Protein AF-A0A255Z305-F1 (afdb_monomer_lite)

Foldseek 3Di:
DVVVVVVVVVVVVVVVVVVVVVVVVVVVVVVVVVVVVVVVVVVVVVVVVVVVVVVVVVVVVVVVVVVVVVVVVVVVVVVVVVVVVVVVVPPPQDEAEDDDPVQVPDFFKKKWWKAAQDFQDPDPPVCNVVRHVTHIYIAGHNDQVRRVVVVCVVQPVNRRMDTDDMGGDDDD

Sequence (172 aa):
MLIQVGLILLTLVSIAYAAAVMRRIEMDVAEYQRNLRAVEEDQHKLEVACNTLRALCTQVEGDVAKTRSEVTELVDSRAQIEAEIMALSDAPKQRLFMFDRATLGHGKLWEVTITNAGGSAPIPADAAVEWANGRTYIIPGTTDRDAKFRAEPRFLPSMGYRIMKVERFRRA

Radius of gyration: 48.93 Å; chains: 1; bounding box: 86×34×141 Å

Organism: NCBI:txid1981099

Structure (mmCIF, N/CA/C/O backbone):
data_AF-A0A255Z305-F1
#
_entry.id   AF-A0A255Z305-F1
#
loop_
_atom_site.group_PDB
_atom_site.id
_atom_site.type_symbol
_atom_site.label_atom_id
_atom_site.label_alt_id
_atom_site.label_comp_id
_atom_site.label_asym_id
_atom_site.label_entity_id
_atom_site.label_seq_id
_atom_site.pdbx_PDB_ins_code
_atom_site.Cartn_x
_atom_site.Cartn_y
_atom_site.Cartn_z
_atom_site.occupancy
_atom_site.B_iso_or_equiv
_atom_site.auth_seq_id
_atom_site.auth_comp_id
_atom_site.auth_asym_id
_atom_site.auth_atom_id
_atom_site.pdbx_PDB_model_num
ATOM 1 N N . MET A 1 1 ? 44.635 5.630 -84.053 1.00 72.06 1 MET A N 1
ATOM 2 C CA . MET A 1 1 ? 44.289 6.931 -83.442 1.00 72.06 1 MET A CA 1
ATOM 3 C C . MET A 1 1 ? 42.866 6.934 -82.880 1.00 72.06 1 MET A C 1
ATOM 5 O O . MET A 1 1 ? 42.748 6.944 -81.667 1.00 72.06 1 MET A O 1
ATOM 9 N N . LEU A 1 2 ? 41.799 6.799 -83.684 1.00 84.81 2 LEU A N 1
ATOM 10 C CA . LEU A 1 2 ? 40.405 6.804 -83.175 1.00 84.81 2 LEU A CA 1
ATOM 11 C C . LEU A 1 2 ? 40.102 5.730 -82.109 1.00 84.81 2 LEU A C 1
ATOM 13 O O . LEU A 1 2 ? 39.473 6.030 -81.101 1.00 84.81 2 LEU A O 1
ATOM 17 N N . ILE A 1 3 ? 40.610 4.504 -82.281 1.00 90.69 3 ILE A N 1
ATOM 18 C CA . ILE A 1 3 ? 40.417 3.404 -81.313 1.00 90.69 3 ILE A CA 1
ATOM 19 C C . ILE A 1 3 ? 41.094 3.706 -79.965 1.00 90.69 3 ILE A C 1
ATOM 21 O O . ILE A 1 3 ? 40.523 3.447 -78.911 1.00 90.69 3 ILE A O 1
ATOM 25 N N . GLN A 1 4 ? 42.294 4.296 -79.990 1.00 90.25 4 GLN A N 1
ATOM 26 C CA . GLN A 1 4 ? 43.016 4.682 -78.772 1.00 90.25 4 GLN A CA 1
ATOM 27 C C . GLN A 1 4 ? 42.297 5.814 -78.036 1.00 90.25 4 GLN A C 1
ATOM 29 O O . GLN A 1 4 ? 42.169 5.757 -76.819 1.00 90.25 4 GLN A O 1
ATOM 34 N N . VAL A 1 5 ? 41.768 6.799 -78.769 1.00 91.56 5 VAL A N 1
ATOM 35 C CA . VAL A 1 5 ? 40.959 7.877 -78.182 1.00 91.56 5 VAL A CA 1
ATOM 36 C C . VAL A 1 5 ? 39.681 7.317 -77.552 1.00 91.56 5 VAL A C 1
ATOM 38 O O . VAL A 1 5 ? 39.363 7.681 -76.426 1.00 91.56 5 VAL A O 1
ATOM 41 N N . GLY A 1 6 ? 38.991 6.383 -78.217 1.00 93.00 6 GLY A N 1
ATOM 42 C CA . GLY A 1 6 ? 37.802 5.721 -77.665 1.00 93.00 6 GLY A CA 1
ATOM 43 C C . GLY A 1 6 ? 38.084 4.932 -76.381 1.00 93.00 6 GLY A C 1
ATOM 44 O O . GLY A 1 6 ? 37.329 5.043 -75.419 1.00 93.00 6 GLY A O 1
ATOM 45 N N . LEU A 1 7 ? 39.202 4.198 -76.330 1.00 93.62 7 LEU A N 1
ATOM 46 C CA . LEU A 1 7 ? 39.643 3.487 -75.124 1.00 93.62 7 LEU A CA 1
ATOM 47 C C . LEU A 1 7 ? 39.964 4.444 -73.971 1.00 93.62 7 LEU A C 1
ATOM 49 O O . LEU A 1 7 ? 39.535 4.192 -72.850 1.00 93.62 7 LEU A O 1
ATOM 53 N N . ILE A 1 8 ? 40.664 5.551 -74.238 1.00 94.69 8 ILE A N 1
ATOM 54 C CA . ILE A 1 8 ? 40.972 6.572 -73.222 1.00 94.69 8 ILE A CA 1
ATOM 55 C C . ILE A 1 8 ? 39.688 7.218 -72.683 1.00 94.69 8 ILE A C 1
ATOM 57 O O . ILE A 1 8 ? 39.560 7.469 -71.488 1.00 94.69 8 ILE A O 1
ATOM 61 N N . LEU A 1 9 ? 38.708 7.476 -73.548 1.00 95.25 9 LEU A N 1
ATOM 62 C CA . LEU A 1 9 ? 37.439 8.075 -73.136 1.00 95.25 9 LEU A CA 1
ATOM 63 C C . LEU A 1 9 ? 36.628 7.103 -72.267 1.00 95.25 9 LEU A C 1
ATOM 65 O O . LEU A 1 9 ? 36.080 7.497 -71.240 1.00 95.25 9 LEU A O 1
ATOM 69 N N . LEU A 1 10 ? 36.621 5.817 -72.627 1.00 95.94 10 LEU A N 1
ATOM 70 C CA . LEU A 1 10 ? 35.958 4.770 -71.853 1.00 95.94 10 LEU A CA 1
ATOM 71 C C . LEU A 1 10 ? 36.611 4.563 -70.479 1.00 95.94 10 LEU A C 1
ATOM 73 O O . LEU A 1 10 ? 35.898 4.429 -69.484 1.00 95.94 10 LEU A O 1
ATOM 77 N N . THR A 1 11 ? 37.945 4.595 -70.387 1.00 95.56 11 THR A N 1
ATOM 78 C CA . THR A 1 11 ? 38.636 4.498 -69.091 1.00 95.56 11 THR A CA 1
ATOM 79 C C . THR A 1 11 ? 38.358 5.713 -68.212 1.00 95.56 11 THR A C 1
ATOM 81 O O . THR A 1 11 ? 38.070 5.540 -67.029 1.00 95.56 11 THR A O 1
ATOM 84 N N . LEU A 1 12 ? 38.349 6.928 -68.770 1.00 95.69 12 LEU A N 1
ATOM 85 C CA . LEU A 1 12 ? 37.997 8.141 -68.024 1.00 95.69 12 LEU A CA 1
ATOM 86 C C . LEU A 1 12 ? 36.562 8.095 -67.485 1.00 95.69 12 LEU A C 1
ATOM 88 O O . LEU A 1 12 ? 36.341 8.399 -66.312 1.00 95.69 12 LEU A O 1
ATOM 92 N N . VAL A 1 13 ? 35.596 7.668 -68.304 1.00 96.12 13 VAL A N 1
ATOM 93 C CA . VAL A 1 13 ? 34.198 7.505 -67.870 1.00 96.12 13 VAL A CA 1
ATOM 94 C C . VAL A 1 13 ? 34.086 6.435 -66.784 1.00 96.12 13 VAL A C 1
ATOM 96 O O . VAL A 1 13 ? 33.393 6.649 -65.792 1.00 96.12 13 VAL A O 1
ATOM 99 N N . SER A 1 14 ? 34.807 5.319 -66.916 1.00 95.88 14 SER A N 1
ATOM 100 C CA . SER A 1 14 ? 34.817 4.261 -65.901 1.00 95.88 14 SER A CA 1
ATOM 101 C C . SER A 1 14 ? 35.392 4.742 -64.567 1.00 95.88 14 SER A C 1
ATOM 103 O O . SER A 1 14 ? 34.837 4.416 -63.519 1.00 95.88 14 SER A O 1
ATOM 105 N N . ILE A 1 15 ? 36.474 5.529 -64.582 1.00 95.62 15 ILE A N 1
ATOM 106 C CA . ILE A 1 15 ? 37.070 6.102 -63.364 1.00 95.62 15 ILE A CA 1
ATOM 107 C C . ILE A 1 15 ? 36.108 7.109 -62.727 1.00 95.62 15 ILE A C 1
ATOM 109 O O . ILE A 1 15 ? 35.892 7.067 -61.517 1.00 95.62 15 ILE A O 1
ATOM 113 N N . ALA A 1 16 ? 35.492 7.985 -63.526 1.00 95.62 16 ALA A N 1
ATOM 114 C CA . ALA A 1 16 ? 34.523 8.959 -63.030 1.00 95.62 16 ALA A CA 1
ATOM 115 C C . ALA A 1 16 ? 33.292 8.279 -62.407 1.00 95.62 16 ALA A C 1
ATOM 117 O O . ALA A 1 16 ? 32.844 8.678 -61.331 1.00 95.62 16 ALA A O 1
ATOM 118 N N . TYR A 1 17 ? 32.780 7.222 -63.044 1.00 96.69 17 TYR A N 1
ATOM 119 C CA . TYR A 1 17 ? 31.679 6.422 -62.515 1.00 96.69 17 TYR A CA 1
ATOM 120 C C . TYR A 1 17 ? 32.069 5.715 -61.211 1.00 96.69 17 TYR A C 1
ATOM 122 O O . TYR A 1 17 ? 31.341 5.815 -60.225 1.00 96.69 17 TYR A O 1
ATOM 130 N N . ALA A 1 18 ? 33.241 5.073 -61.168 1.00 95.62 18 ALA A N 1
ATOM 131 C CA . ALA A 1 18 ? 33.745 4.422 -59.961 1.00 95.62 18 ALA A CA 1
ATOM 132 C C . ALA A 1 18 ? 33.899 5.416 -58.801 1.00 95.62 18 ALA A C 1
ATOM 134 O O . ALA A 1 18 ? 33.424 5.145 -57.704 1.00 95.62 18 ALA A O 1
ATOM 135 N N . ALA A 1 19 ? 34.469 6.600 -59.049 1.00 95.38 19 ALA A N 1
ATOM 136 C CA . ALA A 1 19 ? 34.602 7.649 -58.040 1.00 95.38 19 ALA A CA 1
ATOM 137 C C . ALA A 1 19 ? 33.240 8.150 -57.527 1.00 95.38 19 ALA A C 1
ATOM 139 O O . ALA A 1 19 ? 33.082 8.405 -56.333 1.00 95.38 19 ALA A O 1
ATOM 140 N N . ALA A 1 20 ? 32.239 8.273 -58.406 1.00 95.12 20 ALA A N 1
ATOM 141 C CA . ALA A 1 20 ? 30.889 8.672 -58.015 1.00 95.12 20 ALA A CA 1
ATOM 142 C C . ALA A 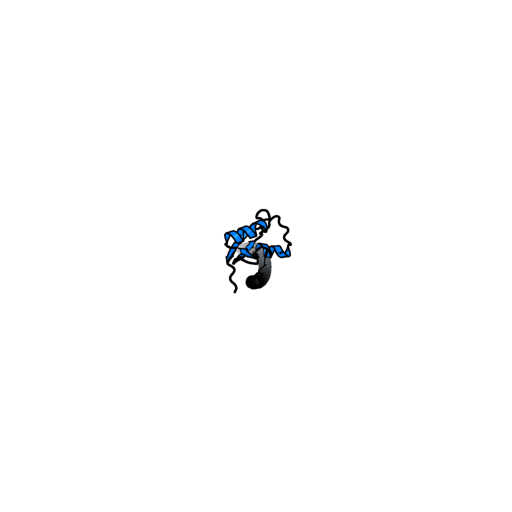1 20 ? 30.192 7.606 -57.152 1.00 95.12 20 ALA A C 1
ATOM 144 O O . ALA A 1 20 ? 29.549 7.950 -56.161 1.00 95.12 20 ALA A O 1
ATOM 145 N N . VAL A 1 21 ? 30.341 6.324 -57.499 1.00 96.56 21 VAL A N 1
ATOM 146 C CA . VAL A 1 21 ? 29.809 5.204 -56.706 1.00 96.56 21 VAL A CA 1
ATOM 147 C C . VAL A 1 21 ? 30.514 5.111 -55.356 1.00 96.56 21 VAL A C 1
ATOM 149 O O . VAL A 1 21 ? 29.846 4.978 -54.337 1.00 96.56 21 VAL A O 1
ATOM 152 N N . MET A 1 22 ? 31.839 5.257 -55.325 1.00 96.06 22 MET A N 1
ATOM 153 C CA . MET A 1 22 ? 32.621 5.189 -54.090 1.00 96.06 22 MET A CA 1
ATOM 154 C C . MET A 1 22 ? 32.201 6.285 -53.105 1.00 96.06 22 MET A C 1
ATOM 156 O O . MET A 1 22 ? 31.938 5.985 -51.947 1.00 96.06 22 MET A O 1
ATOM 160 N N . ARG A 1 23 ? 31.987 7.518 -53.586 1.00 95.62 23 ARG A N 1
ATOM 161 C CA . ARG A 1 23 ? 31.446 8.613 -52.761 1.00 95.62 23 ARG A CA 1
ATOM 162 C C . ARG A 1 23 ? 30.046 8.329 -52.221 1.00 95.62 23 ARG A C 1
ATOM 164 O O . ARG A 1 23 ? 29.759 8.690 -51.086 1.00 95.62 23 ARG A O 1
ATOM 171 N N . ARG A 1 24 ? 29.166 7.704 -53.013 1.00 95.75 24 ARG A N 1
ATOM 172 C CA . ARG A 1 24 ? 27.829 7.310 -52.534 1.00 95.75 24 ARG A CA 1
ATOM 173 C C . ARG A 1 24 ? 27.929 6.264 -51.431 1.00 95.75 24 ARG A C 1
ATOM 175 O O . ARG A 1 24 ? 27.325 6.446 -50.387 1.00 95.75 24 ARG A O 1
ATOM 182 N N . ILE A 1 25 ? 28.753 5.238 -51.632 1.00 96.06 25 ILE A N 1
ATOM 183 C CA . ILE A 1 25 ? 28.980 4.197 -50.624 1.00 96.06 25 ILE A CA 1
ATOM 184 C C . ILE A 1 25 ? 29.561 4.805 -49.342 1.00 96.06 25 ILE A C 1
ATOM 186 O O . ILE A 1 25 ? 29.113 4.465 -48.255 1.00 96.06 25 ILE A O 1
ATOM 190 N N . GLU A 1 26 ? 30.520 5.727 -49.442 1.00 96.25 26 GLU A N 1
ATOM 191 C CA . GLU A 1 26 ? 31.075 6.430 -48.278 1.00 96.25 26 GLU A CA 1
ATOM 192 C C . GLU A 1 26 ? 30.006 7.223 -47.514 1.00 96.25 26 GLU A C 1
ATOM 194 O O . GLU A 1 26 ? 29.980 7.189 -46.282 1.00 96.25 26 GLU A O 1
ATOM 199 N N . MET A 1 27 ? 29.109 7.909 -48.231 1.00 95.62 27 MET A N 1
ATOM 200 C CA . MET A 1 27 ? 27.988 8.628 -47.622 1.00 95.62 27 MET A CA 1
ATOM 201 C C . MET A 1 27 ? 27.010 7.677 -46.928 1.00 95.62 27 MET A C 1
ATOM 203 O O . MET A 1 27 ? 26.674 7.913 -45.769 1.00 95.62 27 MET A O 1
ATOM 207 N N . ASP A 1 28 ? 26.615 6.591 -47.594 1.00 96.44 28 ASP A N 1
ATOM 208 C CA . ASP A 1 28 ? 25.693 5.597 -47.041 1.00 96.44 28 ASP A CA 1
ATOM 209 C C . ASP A 1 28 ? 26.297 4.938 -45.793 1.00 96.44 28 ASP A C 1
ATOM 211 O O . ASP A 1 28 ? 25.644 4.830 -44.758 1.00 96.44 28 ASP A O 1
ATOM 215 N N . VAL A 1 29 ? 27.579 4.556 -45.838 1.00 96.69 29 VAL A N 1
ATOM 216 C CA . VAL A 1 29 ? 28.293 3.987 -44.683 1.00 96.69 29 VAL A CA 1
ATOM 217 C C . VAL A 1 29 ? 28.337 4.980 -43.523 1.00 96.69 29 VAL A C 1
ATOM 219 O O . VAL A 1 29 ? 28.097 4.590 -42.379 1.00 96.69 29 VAL A O 1
ATOM 222 N N . ALA A 1 30 ? 28.610 6.259 -43.791 1.00 96.38 30 ALA A N 1
ATOM 223 C CA . ALA A 1 30 ? 28.611 7.285 -42.754 1.00 96.38 30 ALA A CA 1
ATOM 224 C C . ALA A 1 30 ? 27.217 7.480 -42.132 1.00 96.38 30 ALA A C 1
ATOM 226 O O . ALA A 1 30 ? 27.110 7.692 -40.923 1.00 96.38 30 ALA A O 1
ATOM 227 N N . GLU A 1 31 ? 26.152 7.390 -42.929 1.00 96.88 31 GLU A N 1
ATOM 228 C CA . GLU A 1 31 ? 24.772 7.452 -42.446 1.00 96.88 31 GLU A CA 1
ATOM 229 C C . GLU A 1 31 ? 24.411 6.223 -41.603 1.00 96.88 31 GLU A C 1
ATOM 231 O O . GLU A 1 31 ? 23.953 6.372 -40.469 1.00 96.88 31 GLU A O 1
ATOM 236 N N . TYR A 1 32 ? 24.707 5.015 -42.087 1.00 96.38 32 TYR A N 1
ATOM 237 C CA . TYR A 1 32 ? 24.480 3.778 -41.340 1.00 96.38 32 TYR A CA 1
ATOM 238 C C . TYR A 1 32 ? 25.224 3.761 -40.008 1.00 96.38 32 TYR A C 1
ATOM 240 O O . TYR A 1 32 ? 24.651 3.352 -39.003 1.00 96.38 32 TYR A O 1
ATOM 248 N N . GLN A 1 33 ? 26.465 4.249 -39.960 1.00 96.94 33 GLN A N 1
ATOM 249 C CA . GLN A 1 33 ? 27.217 4.347 -38.708 1.00 96.94 33 GLN A CA 1
ATOM 250 C C . GLN A 1 33 ? 26.578 5.321 -37.713 1.00 96.94 33 GLN A C 1
ATOM 252 O O . GLN A 1 33 ? 26.582 5.053 -36.513 1.00 96.94 33 GLN A O 1
ATOM 257 N N . ARG A 1 34 ? 26.018 6.444 -38.180 1.00 96.44 34 ARG A N 1
ATOM 258 C CA . ARG A 1 34 ? 25.295 7.385 -37.307 1.00 96.44 34 ARG A CA 1
ATOM 259 C C . ARG A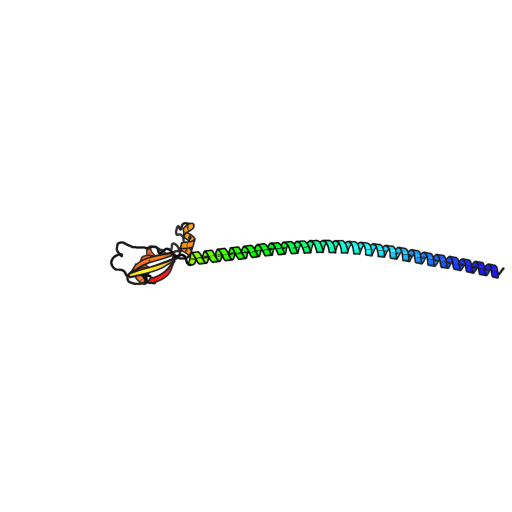 1 34 ? 24.002 6.772 -36.784 1.00 96.44 34 ARG A C 1
ATOM 261 O O . ARG A 1 34 ? 23.745 6.855 -35.588 1.00 96.44 34 ARG A O 1
ATOM 268 N N . ASN A 1 35 ? 23.235 6.127 -37.659 1.00 96.88 35 ASN A N 1
ATOM 269 C CA . ASN A 1 35 ? 21.987 5.469 -37.286 1.00 96.88 35 ASN A CA 1
ATOM 270 C C . ASN A 1 35 ? 22.237 4.315 -36.311 1.00 96.88 35 ASN A C 1
ATOM 272 O O . ASN A 1 35 ? 21.509 4.179 -35.335 1.00 96.88 35 ASN A O 1
ATOM 276 N N . LEU A 1 36 ? 23.299 3.532 -36.525 1.00 97.50 36 LEU A N 1
ATOM 277 C CA . LEU A 1 36 ? 23.693 2.461 -35.614 1.00 97.50 36 LEU A CA 1
ATOM 278 C C . LEU A 1 36 ? 24.014 3.011 -34.222 1.00 97.50 36 LEU A C 1
ATOM 280 O O . LEU A 1 36 ? 23.456 2.523 -33.248 1.00 97.50 36 LEU A O 1
ATOM 284 N N . ARG A 1 37 ? 24.823 4.074 -34.131 1.00 96.69 37 ARG A N 1
ATOM 285 C CA . ARG A 1 37 ? 25.132 4.721 -32.844 1.00 96.69 37 ARG A CA 1
ATOM 286 C C . ARG A 1 37 ? 23.883 5.256 -32.147 1.00 96.69 37 ARG A C 1
ATOM 288 O O . ARG A 1 37 ? 23.749 5.089 -30.943 1.00 96.69 37 ARG A O 1
ATOM 295 N N . ALA A 1 38 ? 22.960 5.865 -32.892 1.00 97.12 38 ALA A N 1
ATOM 296 C CA . ALA A 1 38 ? 21.704 6.351 -32.326 1.00 97.12 38 ALA A CA 1
ATOM 297 C C . ALA A 1 38 ? 20.851 5.201 -31.760 1.00 97.12 38 ALA A C 1
ATOM 299 O O . ALA A 1 38 ? 20.334 5.301 -30.650 1.00 97.12 38 ALA A O 1
ATOM 300 N N . VAL A 1 39 ? 20.758 4.084 -32.488 1.00 97.56 39 VAL A N 1
ATOM 301 C CA . VAL A 1 39 ? 20.038 2.887 -32.031 1.00 97.56 39 VAL A CA 1
ATOM 302 C C . VAL A 1 39 ? 20.720 2.249 -30.818 1.00 97.56 39 VAL A C 1
ATOM 304 O O . VAL A 1 39 ? 20.028 1.846 -29.889 1.00 97.56 39 VAL A O 1
ATOM 307 N N . GLU A 1 40 ? 22.052 2.184 -30.787 1.00 97.69 40 GLU A N 1
ATOM 308 C CA . GLU A 1 40 ? 22.819 1.688 -29.635 1.00 97.69 40 GLU A CA 1
ATOM 309 C C . GLU A 1 40 ? 22.601 2.563 -28.390 1.00 97.69 40 GLU A C 1
ATOM 311 O O . GLU A 1 40 ? 22.387 2.043 -27.293 1.00 97.69 40 GLU A O 1
ATOM 316 N N . GLU A 1 41 ? 22.593 3.890 -28.545 1.00 97.56 41 GLU A N 1
ATOM 317 C CA . GLU A 1 41 ? 22.282 4.819 -27.454 1.00 97.56 41 GLU A CA 1
ATOM 318 C C . GLU A 1 41 ? 20.853 4.633 -26.933 1.00 97.56 41 GLU A C 1
ATOM 320 O O . GLU A 1 41 ? 20.628 4.625 -25.720 1.00 97.56 41 GLU A O 1
ATOM 325 N N . ASP A 1 42 ? 19.878 4.471 -27.825 1.00 97.38 42 ASP A N 1
ATOM 326 C CA . ASP A 1 42 ? 18.484 4.262 -27.438 1.00 97.38 42 ASP A CA 1
ATOM 327 C C . ASP A 1 42 ? 18.266 2.892 -26.789 1.00 97.38 42 ASP A C 1
ATOM 329 O O . ASP A 1 42 ? 17.552 2.793 -25.788 1.00 97.38 42 ASP A O 1
ATOM 333 N N . GLN A 1 43 ? 18.944 1.851 -27.280 1.00 97.81 43 GLN A N 1
ATOM 334 C CA . GLN A 1 43 ? 18.975 0.540 -26.638 1.00 97.81 43 GLN A CA 1
ATOM 335 C C . GLN A 1 43 ? 19.537 0.646 -25.218 1.00 97.81 43 GLN A C 1
ATOM 337 O O . GLN A 1 43 ? 18.943 0.103 -24.286 1.00 97.81 43 GLN A O 1
ATOM 342 N N . HIS A 1 44 ? 20.635 1.382 -25.033 1.00 97.56 44 HIS A N 1
ATOM 343 C CA . HIS A 1 44 ? 21.229 1.579 -23.717 1.00 97.56 44 HIS A CA 1
ATOM 344 C C . HIS A 1 44 ? 20.282 2.322 -22.762 1.00 97.56 44 HIS A C 1
ATOM 346 O O . HIS A 1 44 ? 20.083 1.893 -21.625 1.00 97.56 44 HIS A O 1
ATOM 352 N N . LYS A 1 45 ? 19.625 3.397 -23.222 1.00 97.50 45 LYS A N 1
ATOM 353 C CA . LYS A 1 45 ? 18.612 4.116 -22.425 1.00 97.50 45 LYS A CA 1
ATOM 354 C C . LYS A 1 45 ? 17.461 3.196 -22.020 1.00 97.50 45 LYS A C 1
ATOM 356 O O . LYS A 1 45 ? 17.014 3.241 -20.873 1.00 97.50 45 LYS A O 1
ATOM 361 N N . LEU A 1 46 ? 16.988 2.360 -22.945 1.00 97.81 46 LEU A N 1
ATOM 362 C CA . LEU A 1 46 ? 15.900 1.422 -22.687 1.00 97.81 46 LEU A CA 1
ATOM 363 C C . LEU A 1 46 ? 16.315 0.338 -21.686 1.00 97.81 46 LEU A C 1
ATOM 365 O O . LEU A 1 46 ? 15.535 -0.015 -20.806 1.00 97.81 46 LEU A O 1
ATOM 369 N N . GLU A 1 47 ? 17.544 -0.164 -21.778 1.00 98.12 47 GLU A N 1
ATOM 370 C CA . GLU A 1 47 ? 18.088 -1.135 -20.830 1.00 98.12 47 GLU A CA 1
ATOM 371 C C . GLU A 1 47 ? 18.175 -0.554 -19.414 1.00 98.12 47 GLU A C 1
ATOM 373 O O . GLU A 1 47 ? 17.729 -1.189 -18.454 1.00 98.12 47 GLU A O 1
ATOM 378 N N . VAL A 1 48 ? 18.667 0.683 -19.281 1.00 98.19 48 VAL A N 1
ATOM 379 C CA . VAL A 1 48 ? 18.686 1.403 -18.001 1.00 98.19 48 VAL A CA 1
ATOM 380 C C . VAL A 1 48 ? 17.266 1.556 -17.455 1.00 98.19 48 VAL A C 1
ATOM 382 O O . VAL A 1 48 ? 17.022 1.191 -16.306 1.00 98.19 48 VAL A O 1
ATOM 385 N N . ALA A 1 49 ? 16.312 2.004 -18.276 1.00 97.44 49 ALA A N 1
ATOM 386 C CA . ALA A 1 49 ? 14.917 2.154 -17.864 1.00 97.44 49 ALA A CA 1
ATOM 387 C C . ALA A 1 49 ? 14.291 0.823 -17.412 1.00 97.44 49 ALA A C 1
ATOM 389 O O . ALA A 1 49 ? 13.635 0.772 -16.371 1.00 97.44 49 ALA A O 1
ATOM 390 N N . CYS A 1 50 ? 14.536 -0.270 -18.140 1.00 97.94 50 CYS A N 1
ATOM 391 C CA . CYS A 1 50 ? 14.083 -1.612 -17.770 1.00 97.94 50 CYS A CA 1
ATOM 392 C C . CYS A 1 50 ? 14.674 -2.072 -16.433 1.00 97.94 50 CYS A C 1
ATOM 394 O O . CYS A 1 50 ? 13.962 -2.644 -15.607 1.00 97.94 50 CYS A O 1
ATOM 396 N N . ASN A 1 51 ? 15.960 -1.812 -16.194 1.00 98.12 51 ASN A N 1
ATOM 397 C CA . ASN A 1 51 ? 16.611 -2.156 -14.932 1.00 98.12 51 ASN A CA 1
ATOM 398 C C . ASN A 1 51 ? 16.063 -1.324 -13.766 1.00 98.12 51 ASN A C 1
ATOM 400 O O . ASN A 1 51 ? 15.787 -1.880 -12.703 1.00 98.12 51 ASN A O 1
ATOM 404 N N . THR A 1 52 ? 15.825 -0.025 -13.971 1.00 97.75 52 THR A N 1
ATOM 405 C CA . THR A 1 52 ? 15.180 0.840 -12.975 1.00 97.75 52 THR A CA 1
ATOM 406 C C . THR A 1 52 ? 13.760 0.377 -12.666 1.00 97.75 52 THR A C 1
ATOM 408 O O . THR A 1 52 ? 13.403 0.253 -11.497 1.00 97.75 52 THR A O 1
ATOM 411 N N . LEU A 1 53 ? 12.957 0.060 -13.685 1.00 97.69 53 LEU A N 1
ATOM 412 C CA . LEU A 1 53 ? 11.601 -0.458 -13.495 1.00 97.69 53 LEU A CA 1
ATOM 413 C C . LEU A 1 53 ? 11.604 -1.787 -12.743 1.00 97.69 53 LEU A C 1
ATOM 415 O O . LEU A 1 53 ? 10.802 -1.967 -11.833 1.00 97.69 53 LEU A O 1
ATOM 419 N N . ARG A 1 54 ? 12.535 -2.692 -13.060 1.00 98.12 54 ARG A N 1
ATOM 420 C CA . ARG A 1 54 ? 12.678 -3.959 -12.336 1.00 98.12 54 ARG A CA 1
ATOM 421 C C . ARG A 1 54 ? 12.997 -3.724 -10.859 1.00 98.12 54 ARG A C 1
ATOM 423 O O . ARG A 1 54 ? 12.363 -4.344 -10.011 1.00 98.12 54 ARG A O 1
ATOM 430 N N . ALA A 1 55 ? 13.919 -2.811 -10.552 1.00 97.88 55 ALA A N 1
ATOM 431 C CA . ALA A 1 55 ? 14.243 -2.448 -9.173 1.00 97.88 55 ALA A CA 1
ATOM 432 C C . ALA A 1 55 ? 13.027 -1.857 -8.433 1.00 97.88 55 ALA A C 1
ATOM 434 O O . ALA A 1 55 ? 12.726 -2.265 -7.311 1.00 97.88 55 ALA A O 1
ATOM 435 N N . LEU A 1 56 ? 12.276 -0.963 -9.084 1.00 97.81 56 LEU A N 1
ATOM 436 C CA . LEU A 1 56 ? 11.047 -0.397 -8.524 1.00 97.81 56 LEU A CA 1
ATOM 437 C C . LEU A 1 56 ? 9.982 -1.472 -8.274 1.00 97.81 56 LEU A C 1
ATOM 439 O O . LEU A 1 56 ? 9.378 -1.480 -7.207 1.00 97.81 56 LEU A O 1
ATOM 443 N N . CYS A 1 57 ? 9.784 -2.411 -9.202 1.00 97.38 57 CYS A N 1
ATOM 444 C CA . CYS A 1 57 ? 8.867 -3.535 -9.004 1.00 97.38 57 CYS A CA 1
ATOM 445 C C . CYS A 1 57 ? 9.263 -4.372 -7.784 1.00 97.38 57 CYS A C 1
ATOM 447 O O . CYS A 1 57 ? 8.415 -4.628 -6.935 1.00 97.38 57 CYS A O 1
ATOM 449 N N . THR A 1 58 ? 10.546 -4.723 -7.641 1.00 97.75 58 THR A N 1
ATOM 450 C CA . THR A 1 58 ? 11.013 -5.492 -6.474 1.00 97.75 58 THR A CA 1
ATOM 451 C C . THR A 1 58 ? 10.840 -4.734 -5.158 1.00 97.75 58 THR A C 1
ATOM 453 O O . THR A 1 58 ? 10.516 -5.334 -4.136 1.00 97.75 58 THR A O 1
ATOM 456 N N . GLN A 1 59 ? 11.011 -3.409 -5.176 1.00 97.88 59 GLN A N 1
ATOM 457 C CA . GLN A 1 59 ? 10.786 -2.573 -4.001 1.00 97.88 59 GLN A CA 1
ATOM 458 C C . GLN A 1 59 ? 9.303 -2.551 -3.615 1.00 97.88 59 GLN A C 1
ATOM 460 O O . GLN A 1 59 ? 8.970 -2.795 -2.459 1.00 97.88 59 GLN A O 1
ATOM 465 N N . VAL A 1 60 ? 8.414 -2.333 -4.587 1.00 97.81 60 VAL A N 1
ATOM 466 C CA . VAL A 1 60 ? 6.961 -2.326 -4.364 1.00 97.81 60 VAL A CA 1
ATOM 467 C C . VAL A 1 60 ? 6.469 -3.684 -3.867 1.00 97.81 60 VAL A C 1
ATOM 469 O O . VAL A 1 60 ? 5.633 -3.738 -2.970 1.00 97.81 60 VAL A O 1
ATOM 472 N N . GLU A 1 61 ? 6.990 -4.790 -4.398 1.00 97.75 61 GLU A N 1
ATOM 473 C CA . GLU A 1 61 ? 6.675 -6.133 -3.897 1.00 97.75 61 GLU A CA 1
ATOM 474 C C . GLU A 1 61 ? 7.076 -6.304 -2.424 1.00 97.75 61 GLU A C 1
ATOM 476 O O . GLU A 1 61 ? 6.296 -6.845 -1.635 1.00 97.75 61 GLU A O 1
ATOM 481 N N . GLY A 1 62 ? 8.251 -5.796 -2.038 1.00 97.94 62 GLY A N 1
ATOM 482 C CA . GLY A 1 62 ? 8.708 -5.777 -0.648 1.00 97.94 62 GLY A CA 1
ATOM 483 C C . GLY A 1 62 ? 7.806 -4.941 0.264 1.00 97.94 62 GLY A C 1
ATOM 484 O O . GLY A 1 62 ? 7.395 -5.412 1.326 1.00 97.94 62 GLY A O 1
ATOM 485 N N . ASP A 1 63 ? 7.437 -3.737 -0.174 1.00 97.75 63 ASP A N 1
ATOM 486 C CA . ASP A 1 63 ? 6.548 -2.845 0.576 1.00 97.75 63 ASP A CA 1
ATOM 487 C C . ASP A 1 63 ? 5.155 -3.468 0.757 1.00 97.75 63 ASP A C 1
ATOM 489 O O . ASP A 1 63 ? 4.612 -3.478 1.862 1.00 97.75 63 ASP A O 1
ATOM 493 N N . VAL A 1 64 ? 4.601 -4.085 -0.292 1.00 98.00 64 VAL A N 1
ATOM 494 C CA . VAL A 1 64 ? 3.316 -4.799 -0.225 1.00 98.00 64 VAL A CA 1
ATOM 495 C C . VAL A 1 64 ? 3.382 -5.977 0.747 1.00 98.00 64 VAL A C 1
ATOM 497 O O . VAL A 1 64 ? 2.435 -6.193 1.506 1.00 98.00 64 VAL A O 1
ATOM 500 N N . ALA A 1 65 ? 4.475 -6.745 0.751 1.00 97.38 65 ALA A N 1
ATOM 501 C CA . ALA A 1 65 ? 4.657 -7.843 1.698 1.00 97.38 65 ALA A CA 1
ATOM 502 C C . ALA A 1 65 ? 4.702 -7.335 3.148 1.00 97.38 65 ALA A C 1
ATOM 504 O O . ALA A 1 65 ? 4.039 -7.903 4.019 1.00 97.38 65 ALA A O 1
ATOM 505 N N . LYS A 1 66 ? 5.409 -6.226 3.390 1.00 97.69 66 LYS A N 1
ATOM 506 C CA . LYS A 1 66 ? 5.477 -5.583 4.705 1.00 97.69 66 LYS A CA 1
ATOM 507 C C . LYS A 1 66 ? 4.105 -5.097 5.170 1.00 97.69 66 LYS A C 1
ATOM 509 O O . LYS A 1 66 ? 3.673 -5.459 6.260 1.00 97.69 66 LYS A O 1
ATOM 514 N N . THR A 1 67 ? 3.380 -4.357 4.332 1.00 97.12 67 THR A N 1
ATOM 515 C CA . THR A 1 67 ? 2.031 -3.875 4.669 1.00 97.12 67 THR A CA 1
ATOM 516 C C . THR A 1 67 ? 1.069 -5.031 4.933 1.00 97.12 67 THR A C 1
ATOM 518 O O . THR A 1 67 ? 0.241 -4.944 5.834 1.00 97.12 67 THR A O 1
ATOM 521 N N . ARG A 1 68 ? 1.175 -6.145 4.197 1.00 97.56 68 ARG A N 1
ATOM 522 C CA . ARG A 1 68 ? 0.372 -7.344 4.483 1.00 97.56 68 ARG A CA 1
ATOM 523 C C . ARG A 1 68 ? 0.666 -7.916 5.870 1.00 97.56 68 ARG A C 1
ATOM 525 O O . ARG A 1 68 ? -0.289 -8.250 6.563 1.00 97.56 68 ARG A O 1
ATOM 532 N N . SER A 1 69 ? 1.937 -7.980 6.274 1.00 97.38 69 SER A N 1
ATOM 533 C CA . SER A 1 69 ? 2.338 -8.409 7.625 1.00 97.38 69 SER A CA 1
ATOM 534 C C . SER A 1 69 ? 1.751 -7.499 8.707 1.00 97.38 69 SER A C 1
ATOM 536 O O . SER A 1 69 ? 1.137 -7.974 9.659 1.00 97.38 69 SER A O 1
ATOM 538 N N . GLU A 1 70 ? 1.866 -6.182 8.527 1.00 97.56 70 GLU A N 1
ATOM 539 C CA . GLU A 1 70 ? 1.327 -5.193 9.469 1.00 97.56 70 GLU A CA 1
ATOM 540 C C . GLU A 1 70 ? -0.202 -5.309 9.591 1.00 97.56 70 GLU A C 1
ATOM 542 O O . GLU A 1 70 ? -0.755 -5.255 10.688 1.00 97.56 70 GLU A O 1
ATOM 547 N N . VAL A 1 71 ? -0.907 -5.532 8.475 1.00 97.44 71 VAL A N 1
ATOM 548 C CA . VAL A 1 71 ? -2.360 -5.754 8.487 1.00 97.44 71 VAL A CA 1
ATOM 549 C C . VAL A 1 71 ? -2.721 -7.032 9.239 1.00 97.44 71 VAL A C 1
ATOM 551 O O . VAL A 1 71 ? -3.671 -7.011 10.017 1.00 97.44 71 VAL A O 1
ATOM 554 N N . THR A 1 72 ? -1.987 -8.131 9.042 1.00 97.31 72 THR A N 1
ATOM 555 C CA . THR A 1 72 ? -2.250 -9.374 9.785 1.00 97.31 72 THR A CA 1
ATOM 556 C C . THR A 1 72 ? -2.036 -9.197 11.287 1.00 97.31 72 THR A C 1
ATOM 558 O O . THR A 1 72 ? -2.908 -9.576 12.063 1.00 97.31 72 THR A O 1
ATOM 561 N N . GLU A 1 73 ? -0.964 -8.518 11.701 1.00 96.69 73 GLU A N 1
ATOM 562 C CA . GLU A 1 73 ? -0.699 -8.221 13.116 1.00 96.69 73 GLU A CA 1
ATOM 563 C C . GLU A 1 73 ? -1.798 -7.348 13.740 1.00 96.69 73 GLU A C 1
ATOM 565 O O . GLU A 1 73 ? -2.234 -7.587 14.868 1.00 96.69 73 GLU A O 1
ATOM 570 N N . LEU A 1 74 ? -2.292 -6.350 13.002 1.00 96.38 74 LEU A N 1
ATOM 571 C CA . LEU A 1 74 ? -3.393 -5.500 13.459 1.00 96.38 74 LEU A CA 1
ATOM 572 C C . LEU A 1 74 ? -4.716 -6.261 13.568 1.00 96.38 74 LEU A C 1
ATOM 574 O O . LEU A 1 74 ? -5.494 -5.992 14.484 1.00 96.38 74 LEU A O 1
ATOM 578 N N . VAL A 1 75 ? -4.988 -7.195 12.655 1.00 97.19 75 VAL A N 1
ATOM 579 C CA . VAL A 1 75 ? -6.181 -8.051 12.718 1.00 97.19 75 VAL A CA 1
ATOM 580 C C . VAL A 1 75 ? -6.130 -8.951 13.951 1.00 97.19 75 VAL A C 1
ATOM 582 O O . VAL A 1 75 ? -7.118 -9.010 14.683 1.00 97.19 75 VAL A O 1
ATOM 585 N N . ASP A 1 76 ? -4.986 -9.575 14.224 1.00 96.25 76 ASP A N 1
ATOM 586 C CA . ASP A 1 76 ? -4.800 -10.430 15.400 1.00 96.25 76 ASP A CA 1
ATOM 587 C C . ASP A 1 76 ? -4.910 -9.623 16.703 1.00 96.25 76 ASP A C 1
ATOM 589 O O . ASP A 1 76 ? -5.624 -10.012 17.629 1.00 96.25 76 ASP A O 1
ATOM 593 N N . SER A 1 77 ? -4.282 -8.444 16.753 1.00 96.06 77 SER A N 1
ATOM 594 C CA . SER A 1 77 ? -4.381 -7.515 17.886 1.00 96.06 77 SER A CA 1
ATOM 595 C C . SER A 1 77 ? -5.821 -7.062 18.134 1.00 96.06 77 SER A C 1
ATOM 597 O O . SER A 1 77 ? -6.307 -7.065 19.267 1.00 96.06 77 SER A O 1
ATOM 599 N N . ARG A 1 78 ? -6.558 -6.735 17.067 1.00 94.94 78 ARG A N 1
ATOM 600 C CA . ARG A 1 78 ? -7.976 -6.384 17.166 1.00 94.94 78 ARG A CA 1
ATOM 601 C C . ARG A 1 78 ? -8.802 -7.549 17.706 1.00 94.94 78 ARG A C 1
ATOM 603 O O . ARG A 1 78 ? -9.636 -7.323 18.578 1.00 94.94 78 ARG A O 1
ATOM 610 N N . ALA A 1 79 ? -8.583 -8.766 17.209 1.00 94.88 79 ALA A N 1
ATOM 611 C CA . ALA A 1 79 ? -9.298 -9.949 17.681 1.00 94.88 79 ALA A CA 1
ATOM 612 C C . ALA A 1 79 ? -9.040 -10.205 19.175 1.00 94.88 79 ALA A C 1
ATOM 614 O O . ALA A 1 79 ? -9.972 -10.515 19.917 1.00 94.88 79 ALA A O 1
ATOM 615 N N . GLN A 1 80 ? -7.801 -10.001 19.631 1.00 94.44 80 GLN A N 1
ATOM 616 C CA . GLN A 1 80 ? -7.433 -10.104 21.041 1.00 94.44 80 GLN A CA 1
ATOM 617 C C . GLN A 1 80 ? -8.166 -9.064 21.904 1.00 94.44 80 GLN A C 1
ATOM 619 O O . GLN A 1 80 ? -8.766 -9.419 22.917 1.00 94.44 80 GLN A O 1
ATOM 624 N N . ILE A 1 81 ? -8.187 -7.796 21.484 1.00 92.94 81 ILE A N 1
ATOM 625 C CA . ILE A 1 81 ? -8.896 -6.726 22.205 1.00 92.94 81 ILE A CA 1
ATOM 626 C C . ILE A 1 81 ? -10.409 -6.986 22.227 1.00 92.94 81 ILE A C 1
ATOM 628 O O . ILE A 1 81 ? -11.058 -6.786 23.251 1.00 92.94 81 ILE A O 1
ATOM 632 N N . GLU A 1 82 ? -10.992 -7.448 21.119 1.00 92.25 82 GLU A N 1
ATOM 633 C CA . GLU A 1 82 ? -12.412 -7.809 21.070 1.00 92.25 82 GLU A CA 1
ATOM 634 C C . GLU A 1 82 ? -12.735 -8.961 22.034 1.00 92.25 82 GLU A C 1
ATOM 636 O O . GLU A 1 82 ? -13.741 -8.893 22.744 1.00 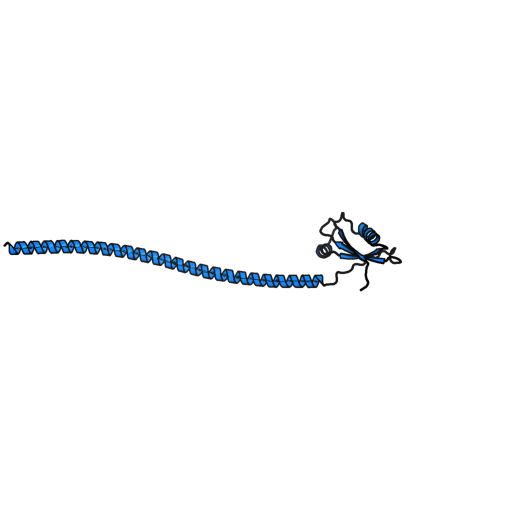92.25 82 GLU A O 1
ATOM 641 N N . ALA A 1 83 ? -11.865 -9.971 22.129 1.00 90.88 83 ALA A N 1
ATOM 642 C CA . ALA A 1 83 ? -12.007 -11.056 23.098 1.00 90.88 83 ALA A CA 1
ATOM 643 C C . ALA A 1 83 ? -11.902 -10.557 24.550 1.00 90.88 83 ALA A C 1
ATOM 645 O O . ALA A 1 83 ? -12.695 -10.965 25.400 1.00 90.88 83 ALA A O 1
ATOM 646 N N . GLU A 1 84 ? -10.978 -9.638 24.840 1.00 87.25 84 GLU A N 1
ATOM 647 C CA . GLU A 1 84 ? -10.844 -9.012 26.161 1.00 87.25 84 GLU A CA 1
ATOM 648 C C . GLU A 1 84 ? -12.078 -8.181 26.532 1.00 87.25 84 GLU A C 1
ATOM 650 O O . GLU A 1 84 ? -12.574 -8.276 27.657 1.00 87.25 84 GLU A O 1
ATOM 655 N N . ILE A 1 85 ? -12.630 -7.419 25.584 1.00 83.31 85 ILE A N 1
ATOM 656 C CA . ILE A 1 85 ? -13.877 -6.670 25.780 1.00 83.31 85 ILE A CA 1
ATOM 657 C C . ILE A 1 85 ? -15.037 -7.626 26.063 1.00 83.31 85 ILE A C 1
ATOM 659 O O . ILE A 1 85 ? -15.815 -7.367 26.983 1.00 83.31 85 ILE A O 1
ATOM 663 N N . MET A 1 86 ? -15.156 -8.732 25.320 1.00 82.06 86 MET A N 1
ATOM 664 C CA . MET A 1 86 ? -16.191 -9.738 25.577 1.00 82.06 86 MET A CA 1
ATOM 665 C C . MET A 1 86 ? -16.039 -10.347 26.974 1.00 82.06 86 MET A C 1
ATOM 667 O O . MET A 1 86 ? -17.005 -10.355 27.738 1.00 82.06 86 MET A O 1
ATOM 671 N N . ALA A 1 87 ? -14.826 -10.752 27.359 1.00 81.19 87 ALA A N 1
ATOM 672 C CA . ALA A 1 87 ? -14.546 -11.299 28.685 1.00 81.19 87 ALA A CA 1
ATOM 673 C C . ALA A 1 87 ? -14.869 -10.306 29.818 1.00 81.19 87 ALA A C 1
ATOM 675 O O . ALA A 1 87 ? -15.450 -10.687 30.833 1.00 81.19 87 ALA A O 1
ATOM 676 N N . LEU A 1 88 ? -14.547 -9.021 29.642 1.00 76.56 88 LEU A N 1
ATOM 677 C CA . LEU A 1 88 ? -14.903 -7.961 30.592 1.00 76.56 88 LEU A CA 1
ATOM 678 C C . LEU A 1 88 ? -16.407 -7.665 30.611 1.00 76.56 88 LEU A C 1
ATOM 680 O O . LEU A 1 88 ? -16.940 -7.283 31.651 1.00 76.56 88 LEU A O 1
ATOM 684 N N . SER A 1 89 ? -17.098 -7.828 29.483 1.00 71.12 89 SER A N 1
ATOM 685 C CA . SER A 1 89 ? -18.551 -7.653 29.410 1.00 71.12 89 SER A CA 1
ATOM 686 C C . SER A 1 89 ? -19.314 -8.784 30.106 1.00 71.12 89 SER A C 1
ATOM 688 O O . SER A 1 89 ? -20.351 -8.519 30.721 1.00 71.12 89 SER A O 1
ATOM 690 N N . ASP A 1 90 ? -18.764 -10.001 30.067 1.00 71.00 90 ASP A N 1
ATOM 691 C CA . ASP A 1 90 ? -19.280 -11.183 30.763 1.00 71.00 90 ASP A CA 1
ATOM 692 C C . ASP A 1 90 ? -18.890 -11.207 32.247 1.00 71.00 90 ASP A C 1
ATOM 694 O O . ASP A 1 90 ? -19.556 -11.856 33.062 1.00 71.00 90 ASP A O 1
ATOM 698 N N . ALA A 1 91 ? -17.840 -10.473 32.635 1.00 63.59 91 ALA A N 1
ATOM 699 C CA . ALA A 1 91 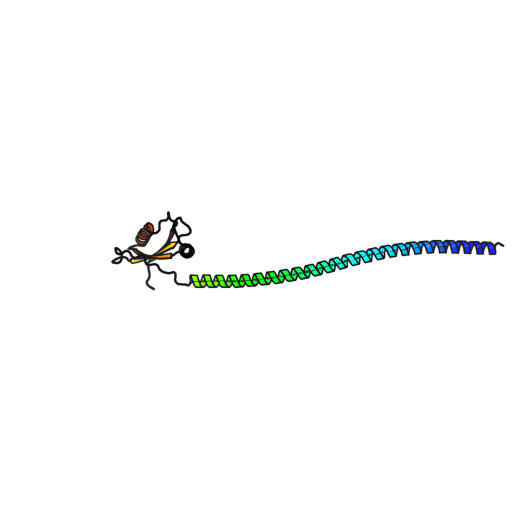? -17.476 -10.315 34.032 1.00 63.59 91 ALA A CA 1
ATOM 700 C C . ALA A 1 91 ? -18.647 -9.679 34.813 1.00 63.59 91 ALA A C 1
ATOM 702 O O . ALA A 1 91 ? -19.241 -8.685 34.379 1.00 63.59 91 ALA A O 1
ATOM 703 N N . PRO A 1 92 ? -19.014 -10.228 35.986 1.00 58.09 92 PRO A N 1
ATOM 704 C CA . PRO A 1 92 ? -20.165 -9.754 36.736 1.00 58.09 92 PRO A CA 1
ATOM 705 C C . PRO A 1 92 ? -19.954 -8.296 37.150 1.00 58.09 92 PRO A C 1
ATOM 707 O O . PRO A 1 92 ? -19.141 -7.998 38.026 1.00 58.09 92 PRO A O 1
ATOM 710 N N . LYS A 1 93 ? -20.716 -7.382 36.532 1.00 63.44 93 LYS A N 1
ATOM 711 C CA . LYS A 1 93 ? -20.737 -5.957 36.888 1.00 63.44 93 LYS A CA 1
ATOM 712 C C . LYS A 1 93 ? -20.944 -5.835 38.399 1.00 63.44 93 LYS A C 1
ATOM 714 O O . LYS A 1 93 ? -21.987 -6.256 38.906 1.00 63.44 93 LYS A O 1
ATOM 719 N N . GLN A 1 94 ? -19.951 -5.303 39.118 1.00 62.00 94 GLN A N 1
ATOM 720 C CA . GLN A 1 94 ? -19.999 -5.184 40.577 1.00 62.00 94 GLN A CA 1
ATOM 721 C C . GLN A 1 94 ? -21.287 -4.466 41.002 1.00 62.00 94 GLN A C 1
ATOM 723 O O . GLN A 1 94 ? -21.529 -3.312 40.645 1.00 62.00 94 GLN A O 1
ATOM 728 N N . ARG A 1 95 ? -22.138 -5.173 41.751 1.00 63.56 95 ARG A N 1
ATOM 729 C CA . ARG A 1 95 ? -23.376 -4.622 42.309 1.00 63.56 95 ARG A CA 1
ATOM 730 C C . ARG A 1 95 ? -23.017 -3.868 43.582 1.00 63.56 95 ARG A C 1
ATOM 732 O O . ARG A 1 95 ? -22.614 -4.478 44.570 1.00 63.56 95 ARG A O 1
ATOM 739 N N . LEU A 1 96 ? -23.141 -2.544 43.555 1.00 66.19 96 LEU A N 1
ATOM 740 C CA . LEU A 1 96 ? -22.844 -1.695 44.705 1.00 66.19 96 LEU A CA 1
ATOM 741 C C . LEU A 1 96 ? -24.116 -1.530 45.543 1.00 66.19 96 LEU A C 1
ATOM 743 O O . LEU A 1 96 ? -25.155 -1.073 45.065 1.00 66.19 96 LEU A O 1
ATOM 747 N N . PHE A 1 97 ? -24.055 -1.926 46.809 1.00 63.28 97 PHE A N 1
ATOM 748 C CA . PHE A 1 97 ? -25.202 -1.843 47.706 1.00 63.28 97 PHE A CA 1
ATOM 749 C C . PHE A 1 97 ? -25.277 -0.460 48.346 1.00 63.28 97 PHE A C 1
ATOM 751 O O . PHE A 1 97 ? -24.351 -0.045 49.040 1.00 63.28 97 PHE A O 1
ATOM 758 N N . MET A 1 98 ? -26.393 0.244 48.150 1.00 63.69 98 MET A N 1
ATOM 759 C CA . MET A 1 98 ? -26.631 1.540 48.776 1.00 63.69 98 MET A CA 1
ATOM 760 C C . MET A 1 98 ? -27.765 1.411 49.788 1.00 63.69 98 MET A C 1
ATOM 762 O O . MET A 1 98 ? -28.924 1.725 49.520 1.00 63.69 98 MET A O 1
ATOM 766 N N . PHE A 1 99 ? -27.419 0.910 50.968 1.00 66.00 99 PHE A N 1
ATOM 767 C CA . PHE A 1 99 ? -28.361 0.784 52.068 1.00 66.00 99 PHE A CA 1
ATOM 768 C C . PHE A 1 99 ? -28.381 2.049 52.924 1.00 66.00 99 PHE A C 1
ATOM 770 O O . PHE A 1 99 ? -27.338 2.566 53.318 1.00 66.00 99 PHE A O 1
ATOM 777 N N . ASP A 1 100 ? -29.581 2.518 53.250 1.00 62.12 100 ASP A N 1
ATOM 778 C CA . ASP A 1 100 ? -29.797 3.532 54.277 1.00 62.12 100 ASP A CA 1
ATOM 779 C C . ASP A 1 100 ? -30.413 2.861 55.516 1.00 62.12 100 ASP A C 1
ATOM 781 O O . ASP A 1 100 ? -31.344 2.056 55.393 1.00 62.12 100 ASP A O 1
ATOM 785 N N . ARG A 1 101 ? -29.909 3.180 56.716 1.00 56.78 101 ARG A N 1
ATOM 786 C CA . ARG A 1 101 ? -30.336 2.578 57.992 1.00 56.78 101 ARG A CA 1
ATOM 787 C C . ARG A 1 101 ? -31.836 2.762 58.241 1.00 56.78 101 ARG A C 1
ATOM 789 O O . ARG A 1 101 ? -32.454 1.890 58.841 1.00 56.78 101 ARG A O 1
ATOM 796 N N . ALA A 1 102 ? -32.436 3.835 57.720 1.00 60.34 102 ALA A N 1
ATOM 797 C CA . ALA A 1 102 ? -33.877 4.090 57.812 1.00 60.34 102 ALA A CA 1
ATOM 798 C C . ALA A 1 102 ? -34.740 3.176 56.914 1.00 60.34 102 ALA A C 1
ATOM 800 O O . ALA A 1 102 ? -35.958 3.125 57.056 1.00 60.34 102 ALA A O 1
ATOM 801 N N . THR A 1 103 ? -34.127 2.466 55.965 1.00 58.72 103 THR A N 1
ATOM 802 C CA . THR A 1 103 ? -34.827 1.808 54.844 1.00 58.72 103 THR A CA 1
ATOM 803 C C . THR A 1 103 ? -34.647 0.294 54.804 1.00 58.72 103 THR A C 1
ATOM 805 O O . THR A 1 103 ? -35.306 -0.384 54.016 1.00 58.72 103 THR A O 1
ATOM 808 N N . LEU A 1 104 ? -33.804 -0.240 55.694 1.00 57.84 104 LEU A N 1
ATOM 809 C CA . LEU A 1 104 ? -33.480 -1.664 55.785 1.00 57.84 104 LEU A CA 1
ATOM 810 C C . LEU A 1 104 ? -34.672 -2.555 56.186 1.00 57.84 104 LEU A C 1
ATOM 812 O O . LEU A 1 104 ? -34.616 -3.759 55.972 1.00 57.84 104 LEU A O 1
ATOM 816 N N . GLY A 1 105 ? -35.725 -1.989 56.787 1.00 54.53 105 GLY A N 1
ATOM 817 C CA . GLY A 1 105 ? -36.789 -2.772 57.426 1.00 54.53 105 GLY A CA 1
ATOM 818 C C . GLY A 1 105 ? -37.960 -3.196 56.532 1.00 54.53 105 GLY A C 1
ATOM 819 O O . GLY A 1 105 ? -38.552 -4.239 56.790 1.00 54.53 105 GLY A O 1
ATOM 820 N N . HIS A 1 106 ? -38.337 -2.415 55.506 1.00 54.16 106 HIS A N 1
ATOM 821 C CA . HIS A 1 106 ? -39.696 -2.530 54.931 1.00 54.16 106 HIS A CA 1
ATOM 822 C C . HIS A 1 106 ? -39.831 -2.292 53.407 1.00 54.16 106 HIS A C 1
ATOM 824 O O . HIS A 1 106 ? -40.949 -2.259 52.895 1.00 54.16 106 HIS A O 1
ATOM 830 N N . GLY A 1 107 ? -38.734 -2.127 52.657 1.00 61.50 107 GLY A N 1
ATOM 831 C CA . GLY A 1 107 ? -38.773 -1.802 51.219 1.00 61.50 107 GLY A CA 1
ATOM 832 C C . GLY A 1 107 ? -38.536 -2.997 50.288 1.00 61.50 107 GLY A C 1
ATOM 833 O O . GLY A 1 107 ? -37.722 -3.869 50.584 1.00 61.50 107 GLY A O 1
ATOM 834 N N . LYS A 1 108 ? -39.191 -3.016 49.116 1.00 77.81 108 LYS A N 1
ATOM 835 C CA . LYS A 1 108 ? -38.761 -3.874 47.996 1.00 77.81 108 LYS A CA 1
ATOM 836 C C . LYS A 1 108 ? -37.408 -3.352 47.491 1.00 77.81 108 LYS A C 1
ATOM 838 O O . LYS A 1 108 ? -37.138 -2.156 47.554 1.00 77.81 108 LYS A O 1
ATOM 843 N N . LEU A 1 109 ? -36.546 -4.235 47.003 1.00 83.19 109 LEU A N 1
ATOM 844 C CA . LEU A 1 109 ? -35.252 -3.838 46.446 1.00 83.19 109 LEU A CA 1
ATOM 845 C C . LEU A 1 109 ? -35.388 -3.547 44.946 1.00 83.19 109 LEU A C 1
ATOM 847 O O . LEU A 1 109 ? -36.104 -4.254 44.230 1.00 83.19 109 LEU A O 1
ATOM 851 N N . TRP A 1 110 ? -34.689 -2.515 44.486 1.00 84.81 110 TRP A N 1
ATOM 852 C CA . TRP A 1 110 ? -34.641 -2.087 43.091 1.00 84.81 110 TRP A CA 1
ATOM 853 C C . TRP A 1 110 ? -33.191 -1.929 42.643 1.00 84.81 110 TRP A C 1
ATOM 855 O O . TRP A 1 110 ? -32.360 -1.434 43.399 1.00 84.81 110 TRP A O 1
ATOM 865 N N . GLU A 1 111 ? -32.893 -2.354 41.423 1.00 86.44 111 GLU A N 1
ATOM 866 C CA . GLU A 1 111 ? -31.619 -2.144 40.745 1.00 86.44 111 GLU A CA 1
ATOM 867 C C . GLU A 1 111 ? -31.713 -0.877 39.900 1.00 86.44 111 GLU A C 1
ATOM 869 O O . GLU A 1 111 ? -32.593 -0.746 39.051 1.00 86.44 111 GLU A O 1
ATOM 874 N N . VAL A 1 112 ? -30.817 0.072 40.146 1.00 84.94 112 VAL A N 1
ATOM 875 C CA . VAL A 1 112 ? -30.750 1.350 39.443 1.00 84.94 112 VAL A CA 1
ATOM 876 C C . VAL A 1 112 ? -29.400 1.450 38.746 1.00 84.94 112 VAL A C 1
ATOM 878 O O . VAL A 1 112 ? -28.361 1.498 39.402 1.00 84.94 112 VAL A O 1
ATOM 881 N N . THR A 1 113 ? -29.408 1.479 37.415 1.00 86.31 113 THR A N 1
ATOM 882 C CA . THR A 1 113 ? -28.201 1.641 36.598 1.00 86.31 113 THR A CA 1
ATOM 883 C C . THR A 1 113 ? -27.958 3.119 36.330 1.00 86.31 113 THR A C 1
ATOM 885 O O . THR A 1 113 ? -28.817 3.809 35.773 1.00 86.31 113 THR A O 1
ATOM 888 N N . ILE A 1 114 ? -26.780 3.601 36.714 1.00 87.31 114 ILE A N 1
ATOM 889 C CA . ILE A 1 114 ? -26.407 5.015 36.697 1.00 87.31 114 ILE A CA 1
ATOM 890 C C . ILE A 1 114 ? -25.120 5.165 35.904 1.00 87.31 114 ILE A C 1
ATOM 892 O O . ILE A 1 114 ? -24.134 4.484 36.185 1.00 87.31 114 ILE A O 1
ATOM 896 N N . THR A 1 115 ? -25.131 6.056 34.922 1.00 87.44 115 THR A N 1
ATOM 897 C CA . THR A 1 115 ? -23.962 6.404 34.116 1.00 87.44 115 THR A CA 1
ATOM 898 C C . THR A 1 115 ? -23.490 7.813 34.451 1.00 87.44 115 THR A C 1
ATOM 900 O O . THR A 1 115 ? -24.277 8.664 34.869 1.00 87.44 115 THR A O 1
ATOM 903 N N . ASN A 1 116 ? -22.200 8.074 34.265 1.00 82.06 116 ASN A N 1
ATOM 904 C CA . ASN A 1 116 ? -21.655 9.426 34.218 1.00 82.06 116 ASN A CA 1
ATOM 905 C C . ASN A 1 116 ? -20.679 9.496 33.043 1.00 82.06 116 ASN A C 1
ATOM 907 O O . ASN A 1 116 ? -19.637 8.848 33.063 1.00 82.06 116 ASN A O 1
ATOM 911 N N . ALA A 1 117 ? -21.061 10.235 32.003 1.00 68.06 117 ALA A N 1
ATOM 912 C CA . ALA A 1 117 ? -20.324 10.326 30.743 1.00 68.06 117 ALA A CA 1
ATOM 913 C C . ALA A 1 117 ? -19.486 11.617 30.635 1.00 68.06 117 ALA A C 1
ATOM 915 O O . ALA A 1 117 ? -19.245 12.093 29.530 1.00 68.06 117 ALA A O 1
ATOM 916 N N . GLY A 1 118 ? -19.063 12.193 31.769 1.00 65.62 118 GLY A N 1
ATOM 917 C CA . GLY A 1 118 ? -18.165 13.355 31.797 1.00 65.62 118 GLY A CA 1
ATOM 918 C C . GLY A 1 118 ? -18.820 14.653 32.272 1.00 65.62 118 GLY A C 1
ATOM 919 O O . GLY A 1 118 ? -18.824 15.649 31.554 1.00 65.62 118 GLY A O 1
ATOM 920 N N . GLY A 1 119 ? -19.383 14.646 33.483 1.00 67.19 119 GLY A N 1
ATOM 921 C CA . GLY A 1 119 ? -19.819 15.867 34.171 1.00 67.19 119 GLY A CA 1
ATOM 922 C C . GLY A 1 119 ? -18.740 16.539 35.022 1.00 67.19 119 GLY A C 1
ATOM 923 O O . GLY A 1 119 ? -17.573 16.168 34.993 1.00 67.19 119 GLY A O 1
ATOM 924 N N . SER A 1 120 ? -19.151 17.507 35.845 1.00 67.62 120 SER A N 1
ATOM 925 C CA . SER A 1 120 ? -18.282 18.193 36.816 1.00 67.62 120 SER A CA 1
ATOM 926 C C . SER A 1 120 ? -17.943 17.358 38.058 1.00 67.62 120 SER A C 1
ATOM 928 O O . SER A 1 120 ? -17.257 17.847 38.956 1.00 67.62 120 SER A O 1
ATOM 930 N N . ALA A 1 121 ? -18.452 16.126 38.158 1.00 70.50 121 ALA A N 1
ATOM 931 C CA . ALA A 1 121 ? -18.149 15.244 39.275 1.00 70.50 121 ALA A CA 1
ATOM 932 C C . ALA A 1 121 ? -16.663 14.836 39.265 1.00 70.50 121 ALA A C 1
ATOM 934 O O . ALA A 1 121 ? -16.163 14.412 38.221 1.00 70.50 121 ALA A O 1
ATOM 935 N N . PRO A 1 122 ? -15.962 14.883 40.413 1.00 69.75 122 PRO A N 1
ATOM 936 C CA . PRO A 1 122 ? -14.607 14.364 40.524 1.00 69.75 122 PRO A CA 1
ATOM 937 C C . PRO A 1 122 ? -14.654 12.832 40.483 1.00 69.75 122 PRO A C 1
ATOM 939 O O . PRO A 1 122 ? -14.836 12.168 41.502 1.00 69.75 122 PRO A O 1
ATOM 942 N N . ILE A 1 123 ? -14.541 12.275 39.280 1.00 74.38 123 ILE A N 1
ATOM 943 C CA . ILE A 1 123 ? -14.420 10.838 39.050 1.00 74.38 123 ILE A CA 1
ATOM 944 C C . ILE A 1 123 ? -12.936 10.534 38.836 1.00 74.38 123 ILE A C 1
ATOM 946 O O . ILE A 1 123 ? -12.331 11.130 37.942 1.00 74.38 123 ILE A O 1
ATOM 950 N N . PRO A 1 124 ? -12.323 9.645 39.637 1.00 76.88 124 PRO A N 1
ATOM 951 C CA . PRO A 1 124 ? -10.939 9.261 39.408 1.00 76.88 124 PRO A CA 1
ATOM 952 C C . PRO A 1 124 ? -10.811 8.511 38.066 1.00 76.88 124 PRO A C 1
ATOM 954 O O . PRO A 1 124 ? -11.749 7.856 37.606 1.00 76.88 124 PRO A O 1
ATOM 957 N N . ALA A 1 125 ? -9.680 8.704 37.378 1.00 70.50 125 ALA A N 1
ATOM 958 C CA . ALA A 1 125 ? -9.514 8.324 35.968 1.00 70.50 125 ALA A CA 1
ATOM 959 C C . ALA A 1 125 ? -9.636 6.808 35.722 1.00 70.50 125 ALA A C 1
ATOM 961 O O . ALA A 1 125 ? -10.102 6.386 34.666 1.00 70.50 125 ALA A O 1
ATOM 962 N N . ASP A 1 126 ? -9.278 6.006 36.720 1.00 70.62 126 ASP A N 1
ATOM 963 C CA . ASP A 1 126 ? -9.453 4.554 36.772 1.00 70.62 126 ASP A CA 1
ATOM 964 C C . ASP A 1 126 ? -10.936 4.134 36.788 1.00 70.62 126 ASP A C 1
ATOM 966 O O . ASP A 1 126 ? -11.327 3.165 36.144 1.00 70.62 126 ASP A O 1
ATOM 970 N N . ALA A 1 127 ? -11.790 4.907 37.457 1.00 72.31 127 ALA A N 1
ATOM 971 C CA . ALA A 1 127 ? -13.221 4.655 37.586 1.00 72.31 127 ALA A CA 1
ATOM 972 C C . ALA A 1 127 ? -14.060 5.217 36.423 1.00 72.31 127 ALA A C 1
ATOM 974 O O . ALA A 1 127 ? -15.248 4.890 36.321 1.00 72.31 127 ALA A O 1
ATOM 975 N N . ALA A 1 128 ? -13.486 6.070 35.567 1.00 74.06 128 ALA A N 1
ATOM 976 C CA . ALA A 1 128 ? -14.207 6.792 34.516 1.00 74.06 128 ALA A CA 1
ATOM 977 C C . ALA A 1 128 ? -14.862 5.854 33.489 1.00 74.06 128 ALA A C 1
ATOM 979 O O . ALA A 1 128 ? -16.020 6.052 33.119 1.00 74.06 128 ALA A O 1
ATOM 980 N N . VAL A 1 129 ? -14.160 4.790 33.089 1.00 73.81 129 VAL A N 1
ATOM 981 C CA . VAL A 1 129 ? -14.677 3.784 32.144 1.00 73.81 129 VAL A CA 1
ATOM 982 C C . VAL A 1 129 ? -15.861 3.022 32.749 1.00 73.81 129 VAL A C 1
ATOM 984 O O . VAL A 1 129 ? -16.885 2.828 32.097 1.00 73.81 129 VAL A O 1
ATOM 987 N N . GLU A 1 130 ? -15.776 2.652 34.028 1.00 75.44 130 GLU A N 1
ATOM 988 C CA . GLU A 1 130 ? -16.868 1.975 34.739 1.00 75.44 130 GLU A CA 1
ATOM 989 C C . GLU A 1 130 ? -18.102 2.877 34.898 1.00 75.44 130 GLU A C 1
ATOM 991 O O . GLU A 1 130 ? -19.239 2.413 34.807 1.00 75.44 130 GLU A O 1
ATOM 996 N N . TRP A 1 131 ? -17.893 4.177 35.125 1.00 82.06 131 TRP A N 1
ATOM 997 C CA . TRP A 1 131 ? -18.969 5.167 35.172 1.00 82.06 131 TRP A CA 1
ATOM 998 C C . TRP A 1 131 ? -19.620 5.400 33.806 1.00 82.06 131 TRP A C 1
ATOM 1000 O O . TRP A 1 131 ? -20.845 5.532 33.745 1.00 82.06 131 TRP A O 1
ATOM 1010 N N . ALA A 1 132 ? -18.844 5.396 32.721 1.00 76.81 132 ALA A N 1
ATOM 1011 C CA . ALA A 1 132 ? -19.370 5.488 31.361 1.00 76.81 132 ALA A CA 1
ATOM 1012 C C . ALA A 1 132 ? -20.199 4.244 30.984 1.00 76.81 132 ALA A C 1
ATOM 1014 O O . ALA A 1 132 ? -21.282 4.375 30.413 1.00 76.81 132 ALA A O 1
ATO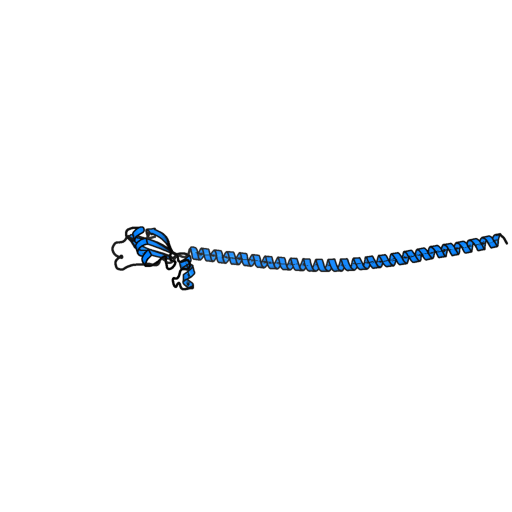M 1015 N N . ASN A 1 133 ? -19.743 3.052 31.386 1.00 75.19 133 ASN A N 1
ATOM 1016 C CA . ASN A 1 133 ? -20.416 1.769 31.136 1.00 75.19 133 ASN A CA 1
ATOM 1017 C C . ASN A 1 133 ? -21.664 1.529 32.007 1.00 75.19 133 ASN A C 1
ATOM 1019 O O . ASN A 1 133 ? -22.472 0.641 31.715 1.00 75.19 133 ASN A O 1
ATOM 1023 N N . GLY A 1 134 ? -21.836 2.326 33.061 1.00 79.88 134 GLY A N 1
ATOM 1024 C CA . GLY A 1 134 ? -22.991 2.297 33.947 1.00 79.88 134 GLY A CA 1
ATOM 1025 C C . GLY A 1 134 ? -22.822 1.343 35.123 1.00 79.88 134 GLY A C 1
ATOM 1026 O O . GLY A 1 134 ? -22.669 0.131 34.966 1.00 79.88 134 GLY A O 1
ATOM 1027 N N . ARG A 1 135 ? -22.929 1.897 36.331 1.00 83.62 135 ARG A N 1
ATOM 1028 C CA . ARG A 1 135 ? -22.866 1.155 37.594 1.00 83.62 135 ARG A CA 1
ATOM 1029 C C . ARG A 1 135 ? -24.267 0.830 38.085 1.00 83.62 135 ARG A C 1
ATOM 1031 O O . ARG A 1 135 ? -25.162 1.668 38.002 1.00 83.62 135 ARG A O 1
ATOM 1038 N N . THR A 1 136 ? -24.458 -0.380 38.603 1.00 84.25 136 THR A N 1
ATOM 1039 C CA . THR A 1 136 ? -25.759 -0.823 39.123 1.00 84.25 136 THR A CA 1
ATOM 1040 C C . THR A 1 136 ? -25.767 -0.742 40.642 1.00 84.25 136 THR A C 1
ATOM 1042 O O . THR A 1 136 ? -24.967 -1.396 41.314 1.00 84.25 136 THR A O 1
ATOM 1045 N N . TYR A 1 137 ? -26.689 0.058 41.169 1.00 82.75 137 TYR A N 1
ATOM 1046 C CA . TYR A 1 137 ? -26.900 0.264 42.594 1.00 82.75 137 TYR A CA 1
ATOM 1047 C C . TYR A 1 137 ? -28.179 -0.417 43.053 1.00 82.75 137 TYR A C 1
ATOM 1049 O O . TYR A 1 137 ? -29.207 -0.323 42.386 1.00 82.75 137 TYR A O 1
ATOM 1057 N N . ILE A 1 138 ? -28.139 -1.065 44.214 1.00 84.00 138 ILE A N 1
ATOM 1058 C CA . ILE A 1 138 ? -29.344 -1.620 44.838 1.00 84.00 138 ILE A CA 1
ATOM 1059 C C . ILE A 1 138 ? -29.893 -0.604 45.835 1.00 84.00 138 ILE A C 1
ATOM 1061 O O . ILE A 1 138 ? -29.195 -0.223 46.777 1.00 84.00 138 ILE A O 1
ATOM 1065 N N . ILE A 1 139 ? -31.139 -0.177 45.616 1.00 83.31 139 ILE A N 1
ATOM 1066 C CA . ILE A 1 139 ? -31.824 0.860 46.389 1.00 83.31 139 ILE A CA 1
ATOM 1067 C C . ILE A 1 139 ? -33.151 0.306 46.930 1.00 83.31 139 ILE A C 1
ATOM 1069 O O . ILE A 1 139 ? -33.953 -0.240 46.164 1.00 83.31 139 ILE A O 1
ATOM 1073 N N . PRO A 1 140 ? -33.421 0.433 48.239 1.00 82.56 140 PRO A N 1
ATOM 1074 C CA . PRO A 1 140 ? -34.711 0.072 48.814 1.00 82.56 140 PRO A CA 1
ATOM 1075 C C . PRO A 1 140 ? -35.779 1.123 48.482 1.00 82.56 140 PRO A C 1
ATOM 1077 O O . PRO A 1 140 ? -35.574 2.323 48.668 1.00 82.56 140 PRO A O 1
ATOM 1080 N N . GLY A 1 141 ? -36.942 0.661 48.024 1.00 82.25 141 GLY A N 1
ATOM 1081 C CA . GLY A 1 141 ? -38.072 1.504 47.642 1.00 82.25 141 GLY A CA 1
ATOM 1082 C C . GLY A 1 141 ? -39.379 0.718 47.513 1.00 82.25 141 GLY A C 1
ATOM 1083 O O . GLY A 1 141 ? -39.407 -0.493 47.296 1.00 82.25 141 GLY A O 1
ATOM 1084 N N . THR A 1 142 ? -40.505 1.400 47.655 1.00 82.31 142 THR A N 1
ATOM 1085 C CA . THR A 1 142 ? -41.842 0.793 47.525 1.00 82.31 142 THR A CA 1
ATOM 1086 C C . THR A 1 142 ? -42.259 0.609 46.062 1.00 82.31 142 THR A C 1
ATOM 1088 O O . THR A 1 142 ? -42.888 -0.396 45.716 1.00 82.31 142 THR A O 1
ATOM 1091 N N . THR A 1 143 ? -41.850 1.542 45.199 1.00 84.44 143 THR A N 1
ATOM 1092 C CA . THR A 1 143 ? -42.130 1.607 43.755 1.00 84.44 143 THR A CA 1
ATOM 1093 C C . THR A 1 143 ? -40.860 1.952 42.968 1.00 84.44 143 THR A C 1
ATOM 1095 O O . THR A 1 143 ? -39.858 2.366 43.550 1.00 84.44 143 THR A O 1
ATOM 1098 N N . ASP A 1 144 ? -40.906 1.807 41.644 1.00 84.19 144 ASP A N 1
ATOM 1099 C CA . ASP A 1 144 ? -39.843 2.226 40.721 1.00 84.19 144 ASP A CA 1
ATOM 1100 C C . ASP A 1 144 ? -39.562 3.735 40.828 1.00 84.19 144 ASP A C 1
ATOM 1102 O O . ASP A 1 144 ? -38.408 4.164 40.885 1.00 84.19 144 ASP A O 1
ATOM 1106 N N . ARG A 1 145 ? -40.624 4.546 40.941 1.00 85.88 145 ARG A N 1
ATOM 1107 C CA . ARG A 1 145 ? -40.525 6.001 41.120 1.00 85.88 145 ARG A CA 1
ATOM 1108 C C . ARG A 1 145 ? -39.873 6.377 42.448 1.00 85.88 145 ARG A C 1
ATOM 1110 O O . ARG A 1 145 ? -39.052 7.285 42.470 1.00 85.88 145 ARG A O 1
ATOM 1117 N N . ASP A 1 146 ? -40.198 5.665 43.527 1.00 83.88 146 ASP A N 1
ATOM 1118 C CA . ASP A 1 146 ? -39.601 5.862 44.857 1.00 83.88 146 ASP A CA 1
ATOM 1119 C C . ASP A 1 146 ? -38.103 5.503 44.856 1.00 83.88 146 ASP A C 1
ATOM 1121 O O . ASP A 1 146 ? -37.279 6.254 45.372 1.00 83.88 146 ASP A O 1
ATOM 1125 N N . ALA A 1 147 ? -37.715 4.412 44.185 1.00 83.19 147 ALA A N 1
ATOM 1126 C CA . ALA A 1 147 ? -36.306 4.056 44.012 1.00 83.19 147 ALA A CA 1
ATOM 1127 C C . ALA A 1 147 ? -35.527 5.119 43.215 1.00 83.19 147 ALA A C 1
ATOM 1129 O O . ALA A 1 147 ? -34.426 5.503 43.616 1.00 83.19 147 ALA A O 1
ATOM 1130 N N . LYS A 1 148 ? -36.112 5.649 42.130 1.00 85.31 148 LYS A N 1
ATOM 1131 C CA . LYS A 1 148 ? -35.522 6.754 41.357 1.00 85.31 148 LYS A CA 1
ATOM 1132 C C . LYS A 1 148 ? -35.391 8.026 42.200 1.00 85.31 148 LYS A C 1
ATOM 1134 O O . LYS A 1 148 ? -34.314 8.613 42.240 1.00 85.31 148 LYS A O 1
ATOM 1139 N N . PHE A 1 149 ? -36.450 8.405 42.914 1.00 85.31 149 PHE A N 1
ATOM 1140 C CA . PHE A 1 149 ? -36.479 9.592 43.771 1.00 85.31 149 PHE A CA 1
ATOM 1141 C C . PHE A 1 149 ? -35.449 9.527 44.907 1.00 85.31 149 PHE A C 1
ATOM 1143 O O . PHE A 1 149 ? -34.919 10.548 45.324 1.00 85.31 149 PHE A O 1
ATOM 1150 N N . ARG A 1 150 ? -35.114 8.329 45.395 1.00 82.50 150 ARG A N 1
ATOM 1151 C CA . ARG A 1 150 ? -34.052 8.127 46.397 1.00 82.50 150 ARG A CA 1
ATOM 1152 C C . ARG A 1 150 ? -32.643 8.152 45.804 1.00 82.50 150 ARG A C 1
ATOM 1154 O O . ARG A 1 150 ? -31.695 8.489 46.512 1.00 82.50 150 ARG A O 1
ATOM 1161 N N . ALA A 1 151 ? -32.496 7.789 44.531 1.00 84.44 151 ALA A N 1
ATOM 1162 C CA . ALA A 1 151 ? -31.224 7.839 43.815 1.00 84.44 151 ALA A CA 1
ATOM 1163 C C . ALA A 1 151 ? -30.848 9.275 43.416 1.00 84.44 151 ALA A C 1
ATOM 1165 O O . ALA A 1 151 ? -29.692 9.674 43.526 1.00 84.44 151 ALA A O 1
ATOM 1166 N N . GLU A 1 152 ? -31.827 10.057 42.971 1.00 85.19 152 GLU A N 1
ATOM 1167 C CA . GLU A 1 152 ? -31.641 11.379 42.365 1.00 85.19 152 GLU A CA 1
ATOM 1168 C C . GLU A 1 152 ? -30.895 12.403 43.255 1.00 85.19 152 GLU A C 1
ATOM 1170 O O . GLU A 1 152 ? -29.976 13.048 42.749 1.00 85.19 152 GLU A O 1
ATOM 1175 N N . PRO A 1 153 ? -31.136 12.497 44.581 1.00 84.25 153 PRO A N 1
ATOM 1176 C CA . PRO A 1 153 ? -30.372 13.376 45.470 1.00 84.25 153 PRO A CA 1
ATOM 1177 C C . PRO A 1 153 ? -28.899 12.986 45.621 1.00 84.25 153 PRO A C 1
ATOM 1179 O O . PRO A 1 153 ? -28.084 13.810 46.024 1.00 84.25 153 PRO A O 1
ATOM 1182 N N . ARG A 1 154 ? -28.552 11.723 45.347 1.00 80.81 154 ARG A N 1
ATOM 1183 C CA . ARG A 1 154 ? -27.179 11.205 45.451 1.00 80.81 154 ARG A CA 1
ATOM 1184 C C . ARG A 1 154 ? -26.440 11.262 44.115 1.00 80.81 154 ARG A C 1
ATOM 1186 O O . ARG A 1 154 ? -25.218 11.351 44.099 1.00 80.81 154 ARG A O 1
ATOM 1193 N N . PHE A 1 155 ? -27.180 11.253 43.009 1.00 84.94 155 PHE A N 1
ATOM 1194 C CA . PHE A 1 155 ? -26.659 11.254 41.646 1.00 84.94 155 PHE A CA 1
ATOM 1195 C C . PHE A 1 155 ? -27.267 12.414 40.863 1.00 84.94 155 PHE A C 1
ATOM 1197 O O . PHE A 1 155 ? -28.150 12.230 40.024 1.00 84.94 155 PHE A O 1
ATOM 1204 N N . LEU A 1 156 ? -26.797 13.626 41.168 1.00 83.81 156 LEU A N 1
ATOM 1205 C CA . LEU A 1 156 ? -27.368 14.838 40.596 1.00 83.81 156 LEU A CA 1
ATOM 1206 C C . LEU A 1 156 ? -27.079 14.940 39.087 1.00 83.81 156 LEU A C 1
ATOM 1208 O O . LEU A 1 156 ? -25.912 14.853 38.684 1.00 83.81 156 LEU A O 1
ATOM 1212 N N . PRO A 1 157 ? -28.094 15.251 38.258 1.00 82.75 157 PRO A N 1
ATOM 1213 C CA . PRO A 1 157 ? -27.897 15.525 36.836 1.00 82.75 157 PRO A CA 1
ATOM 1214 C C . PRO A 1 157 ? -26.947 16.695 36.564 1.00 82.75 157 PRO A C 1
ATOM 1216 O O . PRO A 1 157 ? -26.216 16.677 35.577 1.00 82.75 157 PRO A O 1
ATOM 1219 N N . SER A 1 158 ? -26.905 17.686 37.462 1.00 81.81 158 SER A N 1
ATOM 1220 C CA . SER A 1 158 ? -25.987 18.833 37.379 1.00 81.81 158 SER A CA 1
ATOM 1221 C C . SER A 1 158 ? -24.512 18.439 37.472 1.00 81.81 158 SER A C 1
ATOM 1223 O O . SER A 1 158 ? -23.659 19.158 36.969 1.00 81.81 158 SER A O 1
ATOM 1225 N N . MET A 1 159 ? -24.218 17.282 38.070 1.00 81.19 159 MET A N 1
ATOM 1226 C CA . MET A 1 159 ? -22.875 16.707 38.177 1.00 81.19 159 MET A CA 1
ATOM 1227 C C . MET A 1 159 ? -22.579 15.697 37.047 1.00 81.19 159 MET A C 1
ATOM 1229 O O . MET A 1 159 ? -21.558 15.010 37.076 1.00 81.19 159 MET A O 1
ATOM 1233 N N . GLY A 1 160 ? -23.470 15.595 36.050 1.00 81.69 160 GLY A N 1
ATOM 1234 C CA . GLY A 1 160 ? -23.354 14.723 34.873 1.00 81.69 160 GLY A CA 1
ATOM 1235 C C . GLY A 1 160 ? -23.811 13.278 35.067 1.00 81.69 160 GLY A C 1
ATOM 1236 O O . GLY A 1 160 ? -23.632 12.462 34.162 1.00 81.69 160 GLY A O 1
ATOM 1237 N N . TYR A 1 161 ? -24.416 12.943 36.210 1.00 86.81 161 TYR A N 1
ATOM 1238 C CA . TYR A 1 161 ? -24.999 11.618 36.417 1.00 86.81 161 TYR A CA 1
ATOM 1239 C C . TYR A 1 161 ? -26.332 11.475 35.677 1.00 86.81 161 TYR A C 1
ATOM 1241 O O . TYR A 1 161 ? -27.173 12.374 35.688 1.00 86.81 161 TYR A O 1
ATOM 1249 N N . ARG A 1 162 ? -26.562 10.311 35.067 1.00 85.94 162 ARG A N 1
ATOM 1250 C CA . ARG A 1 162 ? -27.824 9.965 34.409 1.00 85.94 162 ARG A CA 1
ATOM 1251 C C . ARG A 1 162 ? -28.296 8.589 34.861 1.00 85.94 162 ARG A C 1
ATOM 1253 O O . ARG A 1 162 ? -27.564 7.607 34.793 1.00 85.94 162 ARG A O 1
ATOM 1260 N N . ILE A 1 163 ? -29.553 8.512 35.292 1.00 87.81 163 ILE A N 1
ATOM 1261 C CA . ILE A 1 163 ? -30.214 7.241 35.603 1.00 87.81 163 ILE A CA 1
ATOM 1262 C C . ILE A 1 163 ? -30.710 6.634 34.288 1.00 87.81 163 ILE A C 1
ATOM 1264 O O . ILE A 1 163 ? -31.584 7.205 33.638 1.00 87.81 163 ILE A O 1
ATOM 1268 N N . MET A 1 164 ? -30.147 5.492 33.899 1.00 86.31 164 MET A N 1
ATOM 1269 C CA . MET A 1 164 ? -30.442 4.821 32.629 1.00 86.31 164 MET A CA 1
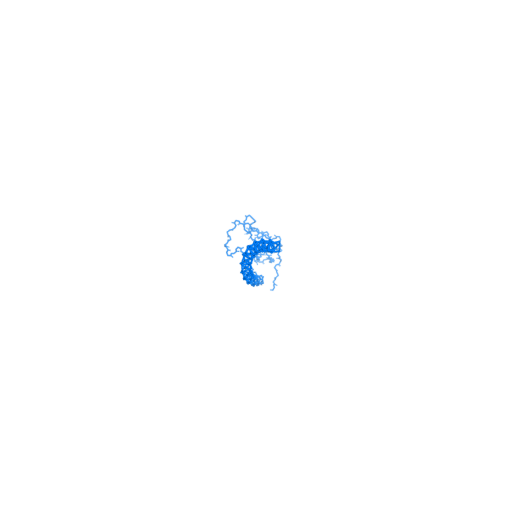ATOM 1270 C C . MET A 1 164 ? -31.558 3.788 32.758 1.00 86.31 164 MET A C 1
ATOM 1272 O O . MET A 1 164 ? -32.391 3.663 31.864 1.00 86.31 164 MET A O 1
ATOM 1276 N N . LYS A 1 165 ? -31.568 3.031 33.860 1.00 86.50 165 LYS A N 1
ATOM 1277 C CA . LYS A 1 165 ? -32.474 1.893 34.044 1.00 86.50 165 LYS A CA 1
ATOM 1278 C C . LYS A 1 165 ? -32.863 1.744 35.511 1.00 86.50 165 LYS A C 1
ATOM 1280 O O . LYS A 1 165 ? -32.024 1.948 36.383 1.00 86.50 165 LYS A O 1
ATOM 1285 N N . VAL A 1 166 ? -34.120 1.384 35.766 1.00 86.75 166 VAL A N 1
ATOM 1286 C CA . VAL A 1 166 ? -34.635 1.030 37.097 1.00 86.75 166 VAL A CA 1
ATOM 1287 C C . VAL A 1 166 ? -35.420 -0.268 36.961 1.00 86.75 166 VAL A C 1
ATOM 1289 O O . VAL A 1 166 ? -36.417 -0.313 36.244 1.00 86.75 166 VAL A O 1
ATOM 1292 N N . GLU A 1 167 ? -34.979 -1.325 37.633 1.00 87.94 167 GLU A N 1
ATOM 1293 C CA . GLU A 1 167 ? -35.607 -2.646 37.592 1.00 87.94 167 GLU A CA 1
ATOM 1294 C C . GLU A 1 167 ? -35.839 -3.194 38.991 1.00 87.94 167 GLU A C 1
ATOM 1296 O O . GLU A 1 167 ? -35.157 -2.845 39.950 1.00 87.94 167 GLU A O 1
ATOM 1301 N N . ARG A 1 168 ? -36.837 -4.066 39.136 1.00 83.31 168 ARG A N 1
ATOM 1302 C CA . ARG A 1 168 ? -37.072 -4.733 40.415 1.00 83.31 168 ARG A CA 1
ATOM 1303 C C . ARG A 1 168 ? -35.963 -5.753 40.646 1.00 83.31 168 ARG A C 1
ATOM 1305 O O . ARG A 1 168 ? -35.789 -6.647 39.821 1.00 83.31 168 ARG A O 1
ATOM 1312 N N . PHE A 1 169 ? -35.292 -5.666 41.792 1.00 80.94 169 PHE A N 1
ATOM 1313 C CA . PHE A 1 169 ? -34.261 -6.626 42.170 1.00 80.94 169 PHE A CA 1
ATOM 1314 C C . PHE A 1 169 ? -34.865 -8.032 42.234 1.00 80.94 169 PHE A C 1
ATOM 1316 O O . PHE A 1 169 ? -35.834 -8.279 42.965 1.00 80.94 169 PHE A O 1
ATOM 1323 N N . ARG A 1 170 ? -34.297 -8.956 41.458 1.00 74.06 170 ARG A N 1
ATOM 1324 C CA . ARG A 1 170 ? -34.609 -10.384 41.525 1.00 74.06 170 ARG A CA 1
ATOM 1325 C C . ARG A 1 170 ? -33.386 -11.090 42.089 1.00 74.06 170 ARG A C 1
ATOM 1327 O O . ARG A 1 170 ? -32.298 -10.985 41.532 1.00 74.06 170 ARG A O 1
ATOM 1334 N N . ARG A 1 171 ? -33.568 -11.791 43.207 1.00 62.06 171 ARG A N 1
ATOM 1335 C CA . ARG A 1 171 ? -32.532 -12.665 43.758 1.00 62.06 171 ARG A CA 1
ATOM 1336 C C . ARG A 1 171 ? -32.373 -13.834 42.780 1.00 62.06 171 ARG A C 1
ATOM 1338 O O . ARG A 1 171 ? -33.315 -14.611 42.639 1.00 62.06 171 ARG A O 1
ATOM 1345 N N . ALA A 1 172 ? -31.259 -13.856 42.053 1.00 52.22 172 ALA A N 1
ATOM 1346 C CA . ALA A 1 172 ? -30.789 -15.041 41.340 1.00 52.22 172 ALA A CA 1
ATOM 1347 C C . ALA A 1 172 ? -30.214 -16.038 42.351 1.00 52.22 172 ALA A C 1
ATOM 1349 O O . ALA A 1 172 ? -29.647 -15.560 43.367 1.00 52.22 172 ALA A O 1
#

Secondary structure (DSSP, 8-state):
-HHHHHHHHHHHHHHHHHHHHHHHHHHHHHHHHHHHHHHHHHHHHHHHHHHHHHHHHHHHHHHHHHHHHHHHHHHHHHHHHHHHHHHHHHS---EEE---TTTTTTPEEEEEEEEESS-SS---TTTHHHHHH-EEEEEEESSHHHHHHHHTTTS-GGGTEEEEEEEE----

pLDDT: mean 85.76, std 12.35, range [52.22, 98.19]